Protein AF-K1R722-F1 (afdb_monomer_lite)

pLDDT: mean 78.35, std 17.64, range [38.34, 94.5]

Secondary structure (DSSP, 8-state):
-PPP---TT--EEEEEEEEETTTTEEEEEEEEEEEEEEEE----S-S-SPTT---EEEEEE--TTT--BTTTB---TT-EEEESSPPP--GGGTTT-STTTSTTEEE---

Organism: NCBI:txid408170

Sequence (110 aa):
MAAPLQYPLCCQTVTFYHADPAAHTITRTVVQGVHFDTRRRETAAGGSGPAGSAATAFLLVIPEKHAAFGRDYTLEPHDRVLAGTGPEVSYTQWLDFTPAKVPGLAAVQY

Foldseek 3Di:
DDDPPDPVQQAWKKWKWDADPVVQFIDIAIFGSKHKDWDFPPPDPDDPDDPDPRQTDMDIGDDVVGPDEPPRDHADFFMKMATHRDDGAGSVCSVVPDCVNDPRIHGDDD

Radius of gyration: 15.76 Å; chains: 1; bounding box: 50×23×39 Å

Structure (mmCIF, N/CA/C/O backbone):
data_AF-K1R722-F1
#
_entry.id   AF-K1R722-F1
#
loop_
_atom_site.group_PDB
_atom_site.id
_atom_site.type_symbol
_atom_site.label_atom_id
_atom_site.label_alt_id
_atom_site.label_comp_id
_atom_site.label_asym_id
_atom_site.label_entity_id
_atom_site.label_seq_id
_atom_site.pdbx_PDB_ins_code
_atom_site.Cartn_x
_atom_site.Cartn_y
_atom_site.Cartn_z
_atom_site.occupancy
_atom_site.B_iso_or_equiv
_atom_site.auth_seq_id
_atom_site.auth_comp_id
_atom_site.auth_asym_id
_atom_site.auth_atom_id
_atom_site.pdbx_PDB_model_num
ATOM 1 N N . MET A 1 1 ? -24.386 -1.123 24.852 1.00 38.34 1 MET A N 1
ATOM 2 C CA . MET A 1 1 ? -23.960 -0.663 23.514 1.00 38.34 1 MET A CA 1
ATOM 3 C C . MET A 1 1 ? -22.552 -0.114 23.659 1.00 38.34 1 MET A C 1
ATOM 5 O O . MET A 1 1 ? -22.384 0.865 24.373 1.00 38.34 1 MET A O 1
ATOM 9 N N . ALA A 1 2 ? -21.540 -0.796 23.119 1.00 44.47 2 ALA A N 1
ATOM 10 C CA . ALA A 1 2 ? -20.169 -0.290 23.147 1.00 44.47 2 ALA A CA 1
ATOM 11 C C . ALA A 1 2 ? -20.093 0.942 22.238 1.00 44.47 2 ALA A C 1
ATOM 13 O O . ALA A 1 2 ? -20.569 0.890 21.103 1.00 44.47 2 ALA A O 1
ATOM 14 N N . ALA A 1 3 ? -19.557 2.053 22.745 1.00 49.53 3 ALA A N 1
ATOM 15 C CA . ALA A 1 3 ? -19.277 3.212 21.909 1.00 49.53 3 ALA A CA 1
ATOM 16 C C . ALA A 1 3 ? -18.377 2.761 20.743 1.00 49.53 3 ALA A C 1
ATOM 18 O O . ALA A 1 3 ? -17.432 2.005 20.989 1.00 49.53 3 ALA A O 1
ATOM 19 N N . PRO A 1 4 ? -18.660 3.162 19.490 1.00 57.91 4 PRO A N 1
ATOM 20 C CA . PRO A 1 4 ? -17.787 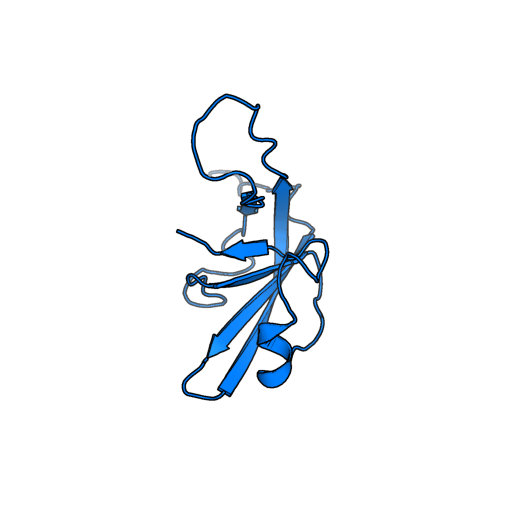2.815 18.380 1.00 57.91 4 PRO A CA 1
ATOM 21 C C . PRO A 1 4 ? -16.392 3.341 18.709 1.00 57.91 4 PRO A C 1
ATOM 23 O O . PRO A 1 4 ? -16.246 4.525 19.013 1.00 57.91 4 PRO A O 1
ATOM 26 N N . LEU A 1 5 ? -15.391 2.455 18.700 1.00 55.72 5 LEU A N 1
ATOM 27 C CA . LEU A 1 5 ? -13.997 2.815 18.939 1.00 55.72 5 LEU A CA 1
ATOM 28 C C . LEU A 1 5 ? -13.626 3.924 17.948 1.00 55.72 5 LEU A C 1
ATOM 30 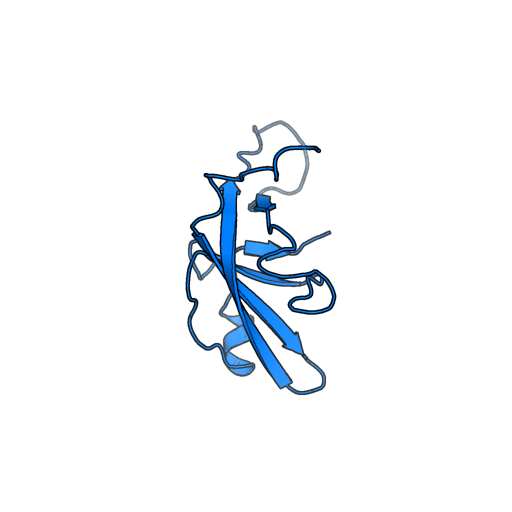O O . LEU A 1 5 ? -13.482 3.703 16.744 1.00 55.72 5 LEU A O 1
ATOM 34 N N . GLN A 1 6 ? -13.564 5.156 18.446 1.00 54.28 6 GLN A N 1
ATOM 35 C CA . GLN A 1 6 ? -13.067 6.279 17.679 1.00 54.28 6 GLN A CA 1
ATOM 36 C C . GLN A 1 6 ? -11.552 6.130 17.656 1.00 54.28 6 GLN A C 1
ATOM 38 O O . GLN A 1 6 ? -10.907 6.127 18.701 1.00 54.28 6 GLN A O 1
ATOM 43 N N . TYR A 1 7 ? -10.992 5.992 16.457 1.00 62.03 7 TYR A N 1
ATOM 44 C CA . TYR A 1 7 ? -9.558 6.084 16.220 1.00 62.03 7 TYR A CA 1
ATOM 45 C C . TYR A 1 7 ? -9.259 7.507 15.731 1.00 62.03 7 TYR A C 1
ATOM 47 O O . TYR A 1 7 ? -9.149 7.713 14.523 1.00 62.03 7 TYR A O 1
ATOM 55 N N . PRO A 1 8 ? -9.164 8.520 16.616 1.00 64.69 8 PRO A N 1
ATOM 56 C CA . PRO A 1 8 ? -8.940 9.911 16.205 1.00 64.69 8 PRO A CA 1
ATOM 57 C C . PRO A 1 8 ? -7.628 10.106 15.425 1.00 64.69 8 PRO A C 1
ATOM 59 O O . PRO A 1 8 ? -7.475 11.099 14.727 1.00 64.69 8 PRO A O 1
ATOM 62 N N . LEU A 1 9 ? -6.702 9.143 15.511 1.00 68.31 9 LEU A N 1
ATOM 63 C CA . LEU A 1 9 ? -5.430 9.124 14.783 1.00 68.31 9 LEU A CA 1
ATOM 64 C C . LEU A 1 9 ? -5.539 8.584 13.342 1.00 68.31 9 LEU A C 1
ATOM 66 O O . LEU A 1 9 ? -4.582 8.700 12.578 1.00 68.31 9 LEU A O 1
ATOM 70 N N . CYS A 1 10 ? -6.677 7.990 12.965 1.00 77.62 10 CYS A N 1
ATOM 71 C CA . CYS A 1 10 ? -6.931 7.420 11.640 1.00 77.62 10 CYS A CA 1
ATOM 72 C C . CYS A 1 10 ? -7.515 8.468 10.678 1.00 77.62 10 CYS A C 1
ATOM 74 O O . CYS A 1 10 ? -8.641 8.344 10.205 1.00 77.62 10 CYS A O 1
ATOM 76 N N . CYS A 1 11 ? -6.765 9.537 10.425 1.00 81.50 11 CYS A N 1
ATOM 77 C CA . CYS A 1 11 ? -7.137 10.617 9.503 1.00 81.50 11 CYS A CA 1
ATOM 78 C C . CYS A 1 11 ? -6.197 10.718 8.294 1.00 81.50 11 CYS A C 1
ATOM 80 O O . CYS A 1 11 ? -6.307 11.646 7.494 1.00 81.50 11 CYS A O 1
ATOM 82 N N . GLN A 1 12 ? -5.265 9.774 8.158 1.00 87.94 12 GLN A N 1
ATOM 83 C CA . GLN A 1 12 ? -4.291 9.760 7.079 1.00 87.94 12 GLN A CA 1
ATOM 84 C C . GLN A 1 12 ? -4.836 8.992 5.873 1.00 87.94 12 GLN A C 1
ATOM 86 O O . GLN A 1 12 ? -5.848 8.290 5.936 1.00 87.94 12 GLN A O 1
ATOM 91 N N . THR A 1 13 ? -4.147 9.154 4.751 1.00 91.06 13 THR A N 1
ATOM 92 C CA . THR A 1 13 ? -4.346 8.367 3.533 1.00 91.06 13 THR A CA 1
ATOM 93 C C . THR A 1 13 ? -3.099 7.524 3.324 1.00 91.06 13 THR A C 1
ATOM 95 O O . THR A 1 13 ? -2.003 7.989 3.631 1.00 91.06 13 THR A O 1
ATOM 98 N N . VAL A 1 14 ? -3.248 6.311 2.811 1.00 92.31 14 VAL A N 1
ATOM 99 C CA . VAL A 1 14 ? -2.129 5.452 2.424 1.00 92.31 14 VAL A CA 1
ATOM 100 C C . VAL A 1 14 ? -2.419 4.831 1.066 1.00 92.31 14 VAL A C 1
ATOM 102 O O . VAL A 1 14 ? -3.576 4.628 0.697 1.00 92.31 14 VAL A O 1
ATOM 105 N N . THR A 1 15 ? -1.366 4.534 0.318 1.00 94.50 15 THR A N 1
ATOM 106 C CA . THR A 1 15 ? -1.456 3.844 -0.964 1.00 94.50 15 THR A CA 1
ATOM 107 C C . THR A 1 15 ? -0.745 2.507 -0.879 1.00 94.50 15 THR A C 1
ATOM 109 O O . THR A 1 15 ? 0.433 2.450 -0.522 1.00 94.50 15 THR A O 1
ATOM 112 N N . PHE A 1 16 ? -1.465 1.451 -1.233 1.00 93.19 16 PHE A N 1
ATOM 113 C CA . PHE A 1 16 ? -0.950 0.106 -1.428 1.00 93.19 16 PHE A CA 1
ATOM 114 C C . PHE A 1 16 ? -0.614 -0.105 -2.893 1.00 93.19 16 PHE A C 1
ATOM 116 O O . PHE A 1 16 ? -1.380 0.280 -3.780 1.00 93.19 16 PHE A O 1
ATOM 123 N N . TYR A 1 17 ? 0.521 -0.741 -3.126 1.00 93.88 17 TYR A N 1
ATOM 124 C CA . TYR A 1 17 ? 0.945 -1.179 -4.436 1.00 93.88 17 TYR A CA 1
ATOM 125 C C . TYR A 1 17 ? 1.203 -2.669 -4.403 1.00 93.88 17 TYR A C 1
ATOM 127 O O . TYR A 1 17 ? 2.073 -3.126 -3.659 1.00 93.88 17 TYR A O 1
ATOM 135 N N . HIS A 1 18 ? 0.488 -3.377 -5.262 1.00 92.50 18 HIS A N 1
ATOM 136 C CA . HIS A 1 18 ? 0.665 -4.795 -5.490 1.00 92.50 18 HIS A CA 1
ATOM 137 C C . HIS A 1 18 ? 1.171 -5.011 -6.912 1.00 92.50 18 HIS A C 1
ATOM 139 O O . HIS A 1 18 ? 0.594 -4.482 -7.865 1.00 92.50 18 HIS A O 1
ATOM 145 N N . ALA A 1 19 ? 2.260 -5.757 -7.057 1.00 91.75 19 ALA A N 1
ATOM 146 C CA . ALA A 1 19 ? 2.801 -6.098 -8.362 1.00 91.75 19 ALA A CA 1
ATOM 147 C C . ALA A 1 19 ? 2.358 -7.496 -8.766 1.00 91.75 19 ALA A C 1
ATOM 149 O O . ALA A 1 19 ? 2.691 -8.458 -8.083 1.00 91.75 19 ALA A O 1
ATOM 150 N N . ASP A 1 20 ? 1.691 -7.594 -9.912 1.00 90.19 20 ASP A N 1
ATOM 151 C CA . ASP A 1 20 ? 1.383 -8.868 -10.546 1.00 90.19 20 ASP A CA 1
ATOM 152 C C . ASP A 1 20 ? 2.453 -9.166 -11.610 1.00 90.19 20 ASP A C 1
ATOM 154 O O . ASP A 1 20 ? 2.442 -8.559 -12.692 1.00 90.19 20 ASP A O 1
ATOM 158 N N . PRO A 1 21 ? 3.401 -10.078 -11.329 1.00 87.00 21 PRO A N 1
ATOM 159 C CA . PRO A 1 21 ? 4.432 -10.442 -12.283 1.00 87.00 21 PRO A CA 1
ATOM 160 C C . PRO A 1 21 ? 3.924 -11.308 -13.437 1.00 87.00 21 PRO A C 1
ATOM 162 O O . PRO A 1 21 ? 4.598 -11.370 -14.459 1.00 87.00 21 PRO A O 1
ATOM 165 N N . ALA A 1 22 ? 2.767 -11.964 -13.314 1.00 89.50 22 ALA A N 1
ATOM 166 C CA . ALA A 1 22 ? 2.186 -12.749 -14.400 1.00 89.50 22 ALA A CA 1
ATOM 167 C C . ALA A 1 22 ? 1.467 -11.846 -15.412 1.00 89.50 22 ALA A C 1
ATOM 169 O O . ALA A 1 22 ? 1.597 -12.046 -16.620 1.00 89.50 22 ALA A O 1
ATOM 170 N N . ALA A 1 23 ? 0.747 -10.832 -14.928 1.00 90.50 23 ALA A N 1
ATOM 171 C CA . ALA A 1 23 ? 0.067 -9.853 -15.776 1.00 90.50 23 ALA A CA 1
ATOM 172 C C . ALA A 1 23 ? 0.957 -8.666 -16.190 1.00 90.50 23 ALA A C 1
ATOM 174 O O . ALA A 1 23 ? 0.573 -7.895 -17.069 1.00 90.50 23 ALA A O 1
ATOM 175 N N . HIS A 1 24 ? 2.140 -8.510 -15.583 1.00 90.88 24 HIS A N 1
ATOM 176 C CA . HIS A 1 24 ? 3.008 -7.335 -15.733 1.00 90.88 24 HIS A CA 1
ATOM 177 C C . HIS A 1 24 ? 2.282 -6.016 -15.422 1.00 90.88 24 HIS A C 1
ATOM 179 O O . HIS A 1 24 ? 2.448 -5.008 -16.116 1.00 90.88 24 HIS A O 1
ATOM 185 N N . THR A 1 25 ? 1.474 -6.010 -14.362 1.00 91.50 25 THR A N 1
ATOM 186 C CA . THR A 1 25 ? 0.683 -4.845 -13.943 1.00 91.50 25 THR A CA 1
ATOM 187 C C . THR A 1 25 ? 0.921 -4.505 -12.483 1.00 91.50 25 THR A C 1
ATOM 189 O O . THR A 1 25 ? 1.240 -5.375 -11.677 1.00 91.50 25 THR A O 1
ATOM 192 N N . ILE A 1 26 ? 0.740 -3.232 -12.133 1.00 93.19 26 ILE A N 1
ATOM 193 C CA . ILE A 1 26 ? 0.744 -2.775 -10.742 1.00 93.19 26 ILE A CA 1
ATOM 194 C C . ILE A 1 26 ? -0.673 -2.351 -10.376 1.00 93.19 26 ILE A C 1
ATOM 196 O O . ILE A 1 26 ? -1.235 -1.449 -10.998 1.00 93.19 26 ILE A O 1
ATOM 200 N N . THR A 1 27 ? -1.231 -2.975 -9.348 1.00 92.88 27 THR A N 1
ATOM 201 C CA . THR A 1 27 ? -2.494 -2.553 -8.747 1.00 92.88 27 THR A CA 1
ATOM 202 C C . THR A 1 27 ? -2.199 -1.507 -7.687 1.00 92.88 27 THR A C 1
ATOM 204 O O . THR A 1 27 ? -1.413 -1.743 -6.770 1.00 92.88 27 THR A O 1
ATOM 207 N N . ARG A 1 28 ? -2.822 -0.335 -7.822 1.00 93.56 28 ARG A N 1
ATOM 208 C CA . ARG A 1 28 ? -2.683 0.790 -6.896 1.00 93.56 28 ARG A CA 1
ATOM 209 C C . ARG A 1 28 ? -3.998 1.013 -6.160 1.00 93.56 28 ARG A C 1
ATOM 211 O O . ARG A 1 28 ? -4.981 1.421 -6.776 1.00 93.56 28 ARG A O 1
ATOM 218 N N . THR A 1 29 ? -3.980 0.852 -4.844 1.00 93.56 29 THR A N 1
ATOM 219 C CA . THR A 1 29 ? -5.163 1.010 -3.991 1.00 93.56 29 THR A CA 1
ATOM 220 C C . THR A 1 29 ? -4.935 2.123 -2.982 1.00 93.56 29 THR A C 1
ATOM 222 O O . THR A 1 29 ? -4.029 2.042 -2.159 1.00 93.56 29 THR A O 1
ATOM 225 N N . VAL A 1 30 ? -5.757 3.171 -3.031 1.00 93.06 30 VAL A N 1
ATOM 226 C CA . VAL A 1 30 ? -5.678 4.302 -2.096 1.00 93.06 30 VAL A CA 1
ATOM 227 C C . VAL A 1 30 ? -6.747 4.136 -1.028 1.00 93.06 30 VAL A C 1
ATOM 229 O O . VAL A 1 30 ? -7.931 4.070 -1.348 1.00 93.06 30 VAL A O 1
ATOM 232 N N . VAL A 1 31 ? -6.335 4.112 0.236 1.00 91.88 31 VAL A N 1
ATOM 233 C CA . VAL A 1 31 ? -7.235 3.967 1.381 1.00 91.88 31 VAL A CA 1
ATOM 234 C C . VAL A 1 31 ? -7.115 5.185 2.286 1.00 91.88 31 VAL A C 1
ATOM 236 O O . VAL A 1 31 ? -6.021 5.609 2.658 1.00 91.88 31 VAL A O 1
ATOM 239 N N . GLN A 1 32 ? -8.262 5.759 2.635 1.00 90.81 32 GLN A N 1
ATOM 240 C CA . GLN A 1 32 ? -8.380 6.926 3.505 1.00 90.81 32 GLN A CA 1
ATOM 241 C C . GLN A 1 32 ? -8.871 6.522 4.893 1.00 90.81 32 GLN A C 1
ATOM 243 O O . GLN A 1 32 ? -9.505 5.483 5.059 1.00 90.81 32 GLN A O 1
ATOM 248 N N . GLY A 1 33 ? -8.622 7.370 5.889 1.00 89.31 33 GLY A N 1
ATOM 249 C CA . GLY A 1 33 ? -9.061 7.109 7.258 1.00 89.31 33 GLY A CA 1
ATOM 250 C C . GLY A 1 33 ? -8.217 6.034 7.937 1.00 89.31 33 GLY A C 1
ATOM 251 O O . GLY A 1 33 ? -8.744 5.206 8.675 1.00 89.31 33 GLY A O 1
ATOM 252 N N . VAL A 1 34 ? -6.914 6.026 7.653 1.00 89.19 34 VAL A N 1
ATOM 253 C CA . VAL A 1 34 ? -5.945 5.073 8.207 1.00 89.19 34 VAL A CA 1
ATOM 254 C C . VAL A 1 34 ? -4.947 5.785 9.106 1.00 89.19 34 VAL A C 1
ATOM 256 O O . VAL A 1 34 ? -4.844 7.014 9.093 1.00 89.19 34 VAL A O 1
ATOM 259 N N . HIS A 1 35 ? -4.207 5.017 9.894 1.00 87.56 35 HIS A N 1
ATOM 260 C CA . HIS A 1 35 ? -3.030 5.492 10.607 1.00 87.56 35 HIS A CA 1
ATOM 261 C C . HIS A 1 35 ? -1.814 4.702 10.137 1.00 87.56 35 HIS A C 1
ATOM 263 O O . HIS A 1 35 ? -1.804 3.475 10.226 1.00 87.56 35 HIS A O 1
ATOM 269 N N . PHE A 1 36 ? -0.808 5.404 9.632 1.00 87.00 36 PHE A N 1
ATOM 270 C CA . PHE A 1 36 ? 0.427 4.838 9.119 1.00 87.00 36 PHE A CA 1
ATOM 271 C C . PHE A 1 36 ? 1.617 5.537 9.784 1.00 87.00 36 PHE A C 1
ATOM 273 O O . PHE A 1 36 ? 1.846 6.730 9.585 1.00 87.00 36 PHE A O 1
ATOM 280 N N . ASP A 1 37 ? 2.365 4.788 10.589 1.00 83.50 37 ASP A N 1
ATOM 281 C CA . ASP A 1 37 ? 3.578 5.255 11.263 1.00 83.50 37 ASP A CA 1
ATOM 282 C C . ASP A 1 37 ? 4.760 4.418 10.783 1.00 83.50 37 ASP A C 1
ATOM 284 O O . ASP A 1 37 ? 4.789 3.203 10.974 1.00 83.50 37 ASP A O 1
ATOM 288 N N . THR A 1 38 ? 5.749 5.050 10.158 1.00 75.12 38 THR A N 1
ATOM 289 C CA . THR A 1 38 ? 7.003 4.387 9.788 1.00 75.12 38 THR A CA 1
ATOM 290 C C . THR A 1 38 ? 8.050 4.715 10.837 1.00 75.12 38 THR A C 1
ATOM 292 O O . THR A 1 38 ? 8.485 5.864 10.937 1.00 75.12 38 THR A O 1
ATOM 295 N N . ARG A 1 39 ? 8.513 3.715 11.589 1.00 68.31 39 A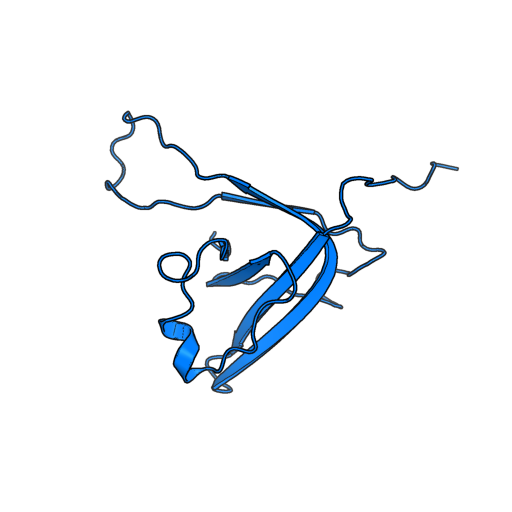RG A N 1
ATOM 296 C CA . ARG A 1 39 ? 9.657 3.882 12.486 1.00 68.31 39 ARG A CA 1
ATOM 297 C C . ARG A 1 39 ? 10.885 3.233 11.889 1.00 68.31 39 ARG A C 1
ATOM 299 O O . ARG A 1 39 ? 10.933 2.033 11.619 1.00 68.31 39 ARG A O 1
ATOM 306 N N . ARG A 1 40 ? 11.941 4.028 11.756 1.00 58.25 40 ARG A N 1
ATOM 307 C CA . ARG A 1 40 ? 13.268 3.481 11.503 1.00 58.25 40 ARG A CA 1
ATOM 308 C C . ARG A 1 40 ? 13.666 2.666 12.731 1.00 58.25 40 ARG A C 1
ATOM 310 O O . ARG A 1 40 ? 13.787 3.218 13.822 1.00 58.25 40 ARG A O 1
ATOM 317 N N . ARG A 1 41 ? 13.850 1.354 12.571 1.00 52.28 41 ARG A N 1
ATOM 318 C CA . ARG A 1 41 ? 14.459 0.542 13.623 1.00 52.28 41 ARG A CA 1
ATOM 319 C C . ARG A 1 41 ? 15.928 0.944 13.699 1.00 52.28 41 ARG A C 1
ATOM 321 O O . ARG A 1 41 ? 16.718 0.586 12.831 1.00 52.28 41 ARG A O 1
ATOM 328 N N . GLU A 1 42 ? 16.291 1.719 14.711 1.00 44.47 42 GLU A N 1
ATOM 329 C CA . GLU A 1 42 ? 17.690 1.859 15.096 1.00 44.47 42 GLU A CA 1
ATOM 330 C C . GLU A 1 42 ? 18.077 0.567 15.811 1.00 44.47 42 GLU A C 1
ATOM 332 O O . GLU A 1 42 ? 17.751 0.345 16.977 1.00 44.47 42 GLU A O 1
ATOM 337 N N . THR A 1 43 ? 18.696 -0.361 15.086 1.00 41.66 43 THR A N 1
ATOM 338 C CA . THR A 1 43 ? 19.308 -1.523 15.722 1.00 41.66 43 THR A CA 1
ATOM 339 C C . THR A 1 43 ? 20.483 -0.999 16.542 1.00 41.66 43 THR A C 1
ATOM 341 O O . THR A 1 43 ? 21.481 -0.561 15.971 1.00 41.66 43 THR A O 1
ATOM 344 N N . ALA A 1 44 ? 20.369 -1.005 17.874 1.00 40.59 44 ALA A N 1
ATOM 345 C CA . ALA A 1 44 ? 21.519 -0.768 18.737 1.00 40.59 44 ALA A CA 1
ATOM 346 C C . ALA A 1 44 ? 22.624 -1.755 18.330 1.00 40.59 44 ALA A C 1
ATOM 348 O O . ALA A 1 44 ? 22.372 -2.956 18.191 1.00 40.59 44 ALA A O 1
ATOM 349 N N . ALA A 1 45 ? 23.823 -1.234 18.067 1.00 42.28 45 ALA A N 1
ATOM 350 C CA . ALA A 1 45 ? 24.979 -2.015 17.653 1.00 42.28 45 ALA A CA 1
ATOM 351 C C . ALA A 1 45 ? 25.332 -3.038 18.749 1.00 42.28 45 ALA A C 1
ATOM 353 O O . ALA A 1 45 ? 26.006 -2.713 19.719 1.00 42.28 45 ALA A O 1
ATOM 354 N N . GLY A 1 46 ? 24.817 -4.261 18.629 1.00 41.91 46 GLY A N 1
ATOM 355 C CA . GLY A 1 46 ? 25.029 -5.305 19.636 1.00 41.91 46 GLY A CA 1
ATOM 356 C C . GLY A 1 46 ? 24.550 -6.707 19.256 1.00 41.91 46 GLY A C 1
ATOM 357 O O . GLY A 1 46 ? 24.700 -7.625 20.053 1.00 41.91 46 GLY A O 1
ATOM 358 N N . GLY A 1 47 ? 23.994 -6.905 18.058 1.00 39.69 47 GLY A N 1
ATOM 359 C CA . GLY A 1 47 ? 23.622 -8.225 17.548 1.00 39.69 47 GLY A CA 1
ATOM 360 C C . GLY A 1 47 ? 24.366 -8.519 16.253 1.00 39.69 47 GLY A C 1
ATOM 361 O O . GLY A 1 47 ? 24.280 -7.738 15.310 1.00 39.69 47 GLY A O 1
ATOM 362 N N . SER A 1 48 ? 25.082 -9.641 16.204 1.00 44.28 48 SER A N 1
ATOM 363 C CA . SER A 1 48 ? 25.853 -10.147 15.060 1.00 44.28 48 SER A CA 1
ATOM 364 C C . SER A 1 48 ? 24.966 -10.670 13.915 1.00 44.28 48 SER A C 1
ATOM 366 O O . SER A 1 48 ? 25.127 -11.800 13.458 1.00 44.28 48 SER A O 1
ATOM 368 N N . GLY A 1 49 ? 23.994 -9.869 13.478 1.00 44.59 49 GLY A N 1
ATOM 369 C CA . GLY A 1 49 ? 23.325 -10.025 12.186 1.00 44.59 49 GLY A CA 1
ATOM 370 C C . GLY A 1 49 ? 24.048 -9.200 11.114 1.00 44.59 49 GLY A C 1
ATOM 371 O O . GLY A 1 49 ? 24.778 -8.269 11.467 1.00 44.59 49 GLY A O 1
ATOM 372 N N . PRO A 1 50 ? 23.888 -9.514 9.816 1.00 38.75 50 PRO A N 1
ATOM 373 C CA . PRO A 1 50 ? 24.593 -8.810 8.752 1.00 38.75 50 PRO A CA 1
ATOM 374 C C . PRO A 1 50 ? 24.311 -7.307 8.834 1.00 38.75 50 PRO A C 1
ATOM 376 O O . PRO A 1 50 ? 23.162 -6.860 8.864 1.00 38.75 50 PRO A O 1
ATOM 379 N N . ALA A 1 51 ? 25.393 -6.534 8.909 1.00 39.22 51 ALA A N 1
ATOM 380 C CA . ALA A 1 51 ? 25.357 -5.086 8.926 1.00 39.22 51 ALA A CA 1
ATOM 381 C C . ALA A 1 51 ? 24.618 -4.573 7.679 1.00 39.22 51 ALA A C 1
ATOM 383 O O . ALA A 1 51 ? 25.032 -4.849 6.556 1.00 39.22 51 ALA A O 1
ATOM 384 N N . GLY A 1 52 ? 23.540 -3.810 7.877 1.00 38.66 52 GLY A N 1
ATOM 385 C CA . GLY A 1 52 ? 22.995 -2.948 6.824 1.00 38.66 52 GLY A CA 1
ATOM 386 C C . GLY A 1 52 ? 21.594 -3.247 6.295 1.00 38.66 52 GLY A C 1
ATOM 387 O O . GLY A 1 52 ? 21.186 -2.565 5.360 1.00 38.66 52 GLY A O 1
ATOM 388 N N . SER A 1 53 ? 20.809 -4.162 6.873 1.00 43.34 53 SER A N 1
ATOM 389 C CA . SER A 1 53 ? 19.375 -4.189 6.547 1.00 43.34 53 SER A CA 1
ATOM 390 C C . SER A 1 53 ? 18.638 -3.168 7.415 1.00 43.34 53 SER A C 1
ATOM 392 O O . SER A 1 53 ? 18.220 -3.460 8.535 1.00 43.34 53 SER A O 1
ATOM 394 N N . ALA A 1 54 ? 18.531 -1.929 6.929 1.00 47.31 54 ALA A N 1
ATOM 395 C CA . ALA A 1 54 ? 17.618 -0.937 7.487 1.00 47.31 54 ALA A CA 1
ATOM 396 C C . ALA A 1 54 ? 16.178 -1.389 7.195 1.00 47.31 54 ALA A C 1
ATOM 398 O O . ALA A 1 54 ? 15.522 -0.887 6.287 1.00 47.31 54 ALA A O 1
ATOM 399 N N . ALA A 1 55 ? 15.706 -2.392 7.932 1.00 54.53 55 ALA A N 1
ATOM 400 C CA . ALA A 1 55 ? 14.319 -2.810 7.887 1.00 54.53 55 ALA A CA 1
ATOM 401 C C . ALA A 1 55 ? 13.483 -1.692 8.524 1.00 54.53 55 ALA A C 1
ATOM 403 O O . ALA A 1 55 ? 13.446 -1.536 9.748 1.00 54.53 55 ALA A O 1
ATOM 404 N N . THR A 1 56 ? 12.871 -0.859 7.684 1.00 60.41 56 THR A N 1
ATOM 405 C CA . THR A 1 56 ? 11.869 0.115 8.116 1.00 60.41 56 THR A CA 1
ATOM 406 C C . THR A 1 56 ? 10.671 -0.665 8.637 1.00 60.41 56 THR A C 1
ATOM 408 O O . THR A 1 56 ? 9.937 -1.271 7.859 1.00 60.41 56 THR A O 1
ATOM 411 N N . ALA A 1 57 ? 10.493 -0.673 9.956 1.00 72.25 57 ALA A N 1
ATOM 412 C CA . ALA A 1 57 ? 9.283 -1.192 10.566 1.00 72.25 57 ALA A CA 1
ATOM 413 C C . ALA A 1 57 ? 8.180 -0.141 10.408 1.00 72.25 57 ALA A C 1
ATOM 415 O O . ALA A 1 57 ? 8.427 1.061 10.529 1.00 72.25 57 ALA A O 1
ATOM 416 N N . PHE A 1 58 ? 6.956 -0.576 10.146 1.00 81.56 58 PHE A N 1
ATOM 417 C CA . PHE A 1 58 ? 5.815 0.325 10.094 1.00 81.56 58 PHE A CA 1
ATOM 418 C C . PHE A 1 58 ? 4.636 -0.269 10.855 1.00 81.56 58 PHE A C 1
ATOM 420 O O . PHE A 1 58 ? 4.478 -1.486 10.935 1.00 81.56 58 PHE A O 1
ATOM 427 N N . LEU A 1 59 ? 3.824 0.610 11.429 1.00 85.88 59 LEU A N 1
ATOM 428 C CA . LEU A 1 59 ? 2.533 0.290 12.008 1.00 85.88 59 LEU A CA 1
ATOM 429 C C . LEU A 1 59 ? 1.457 0.841 11.079 1.00 85.88 59 LEU A C 1
ATOM 431 O O . LEU A 1 59 ? 1.452 2.028 10.758 1.00 85.88 59 LEU A O 1
ATOM 435 N N . LEU A 1 60 ? 0.539 -0.028 10.671 1.00 87.25 60 LEU A N 1
ATOM 436 C CA . LEU A 1 60 ? -0.603 0.324 9.844 1.00 87.25 60 LEU A CA 1
ATOM 437 C C . LEU A 1 60 ? -1.881 -0.101 10.561 1.00 87.25 60 LEU A C 1
ATOM 439 O O . LEU A 1 60 ? -2.068 -1.276 10.866 1.00 87.25 60 LEU A O 1
ATOM 443 N N . VAL A 1 61 ? -2.758 0.863 10.822 1.00 87.75 61 VAL A N 1
ATOM 444 C CA . VAL A 1 61 ? -4.078 0.635 11.411 1.00 87.75 61 VAL A CA 1
ATOM 445 C C . VAL A 1 61 ? -5.129 1.103 10.418 1.00 87.75 61 VAL A C 1
ATOM 447 O O . VAL A 1 61 ? -5.163 2.276 10.042 1.00 87.75 61 VAL A O 1
ATOM 450 N N . ILE A 1 62 ? -5.992 0.177 10.007 1.00 88.56 62 ILE A N 1
ATOM 451 C CA . ILE A 1 62 ? -7.095 0.429 9.081 1.00 88.56 62 ILE A CA 1
ATOM 452 C C . ILE A 1 62 ? -8.385 0.012 9.777 1.00 88.56 62 ILE A C 1
ATOM 454 O O . ILE A 1 62 ? -8.591 -1.175 10.027 1.00 88.56 62 ILE A O 1
ATOM 458 N N . PRO A 1 63 ? -9.255 0.965 10.137 1.00 85.56 63 PRO A N 1
ATOM 459 C CA . PRO A 1 63 ? -10.577 0.633 10.641 1.00 85.56 63 PRO A CA 1
ATOM 460 C C . PRO A 1 63 ? -11.417 -0.022 9.535 1.00 85.56 63 PRO A C 1
ATOM 462 O O . PRO A 1 63 ? -11.558 0.553 8.457 1.00 85.56 63 PRO A O 1
ATOM 465 N N . GLU A 1 64 ? -12.057 -1.161 9.820 1.00 84.44 64 GLU A N 1
ATOM 466 C CA . GLU A 1 64 ? -12.857 -1.917 8.831 1.00 84.44 64 GLU A CA 1
ATOM 467 C C . GLU A 1 64 ? -13.966 -1.093 8.164 1.00 84.44 64 GLU A C 1
ATOM 469 O O . GLU A 1 64 ? -14.327 -1.334 7.017 1.00 84.44 64 GLU A O 1
ATOM 474 N N . LYS A 1 65 ? -14.492 -0.075 8.857 1.00 84.06 65 LYS A N 1
ATOM 475 C CA . LYS A 1 65 ? -15.489 0.853 8.299 1.00 84.06 65 LYS A CA 1
ATOM 476 C C . LYS A 1 65 ? -14.978 1.653 7.089 1.00 84.06 65 LYS A C 1
ATOM 478 O O . LYS A 1 65 ? -15.791 2.236 6.380 1.00 84.06 65 LYS A O 1
ATOM 483 N N . HIS A 1 66 ? -13.657 1.763 6.926 1.00 83.44 66 HIS A N 1
ATOM 484 C CA . HIS A 1 66 ? -13.008 2.503 5.845 1.00 83.44 66 HIS A CA 1
ATOM 485 C C . HIS A 1 66 ? -12.503 1.578 4.740 1.00 83.44 66 HIS A C 1
ATOM 487 O O . HIS A 1 66 ? -12.659 1.912 3.570 1.00 83.44 66 HIS A O 1
ATOM 493 N N . ALA A 1 67 ? -11.918 0.439 5.108 1.00 86.38 67 ALA A N 1
ATOM 494 C CA . AL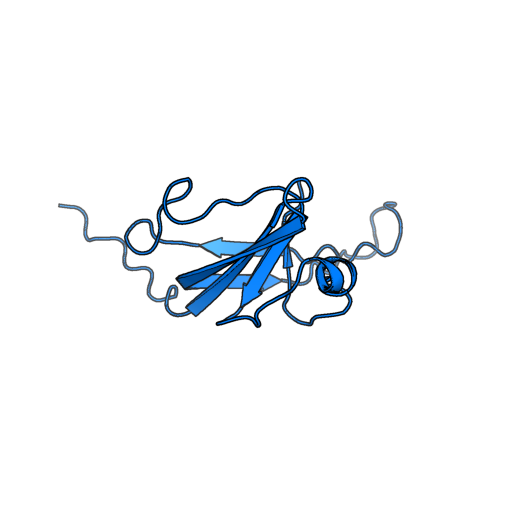A A 1 67 ? -11.546 -0.611 4.173 1.00 86.38 67 ALA A CA 1
ATOM 495 C C . ALA A 1 67 ? -11.410 -1.947 4.909 1.00 86.38 67 ALA A C 1
ATOM 497 O O . ALA A 1 67 ? -10.830 -2.011 5.995 1.00 86.38 67 ALA A O 1
ATOM 498 N N . ALA A 1 68 ? -11.924 -3.011 4.301 1.00 86.88 68 ALA A N 1
ATOM 499 C CA . ALA A 1 68 ? -11.864 -4.366 4.821 1.00 86.88 68 ALA A CA 1
ATOM 500 C C . ALA A 1 68 ? -10.776 -5.184 4.109 1.00 86.88 68 ALA A C 1
ATOM 502 O O . ALA A 1 68 ? -10.718 -5.248 2.875 1.00 86.88 68 ALA A O 1
ATOM 503 N N . PHE A 1 69 ? -9.930 -5.846 4.901 1.00 85.50 69 PHE A N 1
ATOM 504 C CA . PHE A 1 69 ? -8.905 -6.756 4.395 1.00 85.50 69 PHE A CA 1
ATOM 505 C C . PHE A 1 69 ? -9.536 -7.909 3.599 1.00 85.50 69 PHE A C 1
ATOM 507 O O . PHE A 1 69 ? -10.530 -8.495 4.024 1.00 85.50 69 PHE A O 1
ATOM 514 N N . GLY A 1 70 ? -8.969 -8.227 2.434 1.00 84.12 70 GLY A N 1
ATOM 515 C CA . GLY A 1 70 ? -9.467 -9.263 1.522 1.00 84.12 70 GLY A CA 1
ATOM 516 C C . GLY A 1 70 ? -10.664 -8.842 0.662 1.00 84.12 70 GLY A C 1
ATOM 517 O O . GLY A 1 70 ? -11.067 -9.598 -0.219 1.00 84.12 70 GLY A O 1
ATOM 518 N N . ARG A 1 71 ? -11.222 -7.644 0.882 1.00 85.75 71 ARG A N 1
ATOM 519 C CA . ARG A 1 71 ? -12.289 -7.070 0.050 1.00 85.75 71 ARG A CA 1
ATOM 520 C C . ARG A 1 71 ? -11.828 -5.811 -0.672 1.00 85.75 71 ARG A C 1
ATOM 522 O O . ARG A 1 71 ? -11.915 -5.751 -1.892 1.00 85.75 71 ARG A O 1
ATOM 529 N N . ASP A 1 72 ? -11.363 -4.824 0.087 1.00 86.81 72 ASP A N 1
ATOM 530 C CA . ASP A 1 72 ? -10.989 -3.505 -0.434 1.00 86.81 72 ASP A CA 1
ATOM 531 C C . ASP A 1 72 ? -9.475 -3.389 -0.649 1.00 86.81 72 ASP A C 1
ATOM 533 O O . ASP A 1 72 ? -9.020 -2.637 -1.508 1.00 86.81 72 ASP A O 1
ATOM 537 N N . TYR A 1 73 ? -8.685 -4.144 0.118 1.00 86.75 73 TYR A N 1
ATOM 538 C CA . TYR A 1 73 ? -7.236 -4.231 -0.039 1.00 86.75 73 TYR A CA 1
ATOM 539 C C . TYR A 1 73 ? -6.712 -5.606 0.383 1.00 86.75 73 TYR A C 1
ATOM 541 O O . TYR A 1 73 ? -7.302 -6.294 1.221 1.00 86.75 73 TYR A O 1
ATOM 549 N N . THR A 1 74 ? -5.564 -5.975 -0.171 1.00 87.88 74 THR A N 1
ATOM 550 C CA . THR A 1 74 ? -4.743 -7.112 0.251 1.00 87.88 74 THR A CA 1
ATOM 551 C C . THR A 1 74 ? -3.357 -6.601 0.630 1.00 87.88 74 THR A C 1
ATOM 553 O O . THR A 1 74 ? -2.981 -5.481 0.281 1.00 87.88 74 THR A O 1
ATOM 556 N N . LEU A 1 75 ? -2.632 -7.392 1.417 1.00 86.62 75 LEU A N 1
ATOM 557 C CA . LEU A 1 75 ? -1.236 -7.138 1.751 1.00 86.62 75 LEU A CA 1
ATOM 558 C C . LEU A 1 75 ? -0.492 -8.457 1.654 1.00 86.62 75 LEU A C 1
ATOM 560 O O . LEU A 1 75 ? -0.660 -9.339 2.498 1.00 86.62 75 LEU A O 1
ATOM 564 N N . GLU A 1 76 ? 0.311 -8.572 0.615 1.00 88.81 76 GLU A N 1
ATOM 565 C CA . GLU A 1 76 ? 1.181 -9.704 0.360 1.00 88.81 76 GLU A CA 1
ATOM 566 C C . GLU A 1 76 ? 2.645 -9.299 0.569 1.00 88.81 76 GLU A C 1
ATOM 568 O O . GLU A 1 76 ? 2.995 -8.114 0.528 1.00 88.81 76 GLU A O 1
ATOM 573 N N . PRO A 1 77 ? 3.541 -10.262 0.830 1.00 86.75 77 PRO A N 1
ATOM 574 C CA . PRO A 1 77 ? 4.967 -9.982 0.846 1.00 86.75 77 PRO A CA 1
ATOM 575 C C . PRO A 1 77 ? 5.392 -9.291 -0.449 1.00 86.75 77 PRO A C 1
ATOM 577 O O . PRO A 1 77 ? 4.939 -9.653 -1.530 1.00 86.75 77 PRO A O 1
ATOM 580 N N . HIS A 1 78 ? 6.310 -8.334 -0.331 1.00 87.06 78 HIS A N 1
ATOM 581 C CA . HIS A 1 78 ? 6.793 -7.475 -1.417 1.00 87.06 78 HIS A CA 1
ATOM 582 C C . HIS A 1 78 ? 5.842 -6.366 -1.872 1.00 87.06 78 HIS A C 1
ATOM 584 O O . HIS A 1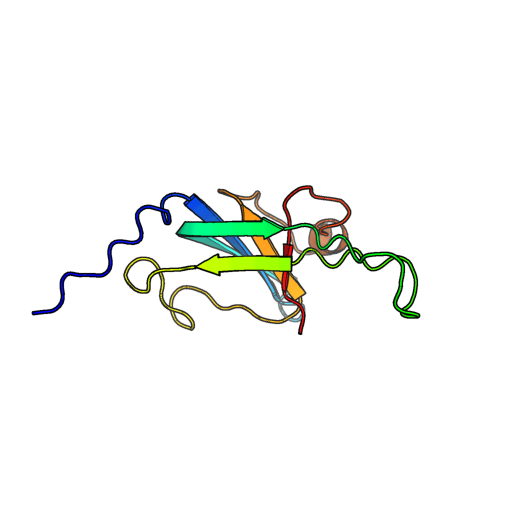 78 ? 6.297 -5.486 -2.615 1.00 87.06 78 HIS A O 1
ATOM 590 N N . ASP A 1 79 ? 4.602 -6.325 -1.380 1.00 91.44 79 ASP A N 1
ATOM 591 C CA . ASP A 1 79 ? 3.745 -5.160 -1.567 1.00 91.44 79 ASP A CA 1
ATOM 592 C C . ASP A 1 79 ? 4.392 -3.924 -0.958 1.00 91.44 79 ASP A C 1
ATOM 594 O O . ASP A 1 79 ? 5.187 -3.984 -0.009 1.00 91.44 79 ASP A O 1
ATOM 598 N N . ARG A 1 80 ? 4.054 -2.768 -1.520 1.00 91.38 80 ARG A N 1
ATOM 599 C CA . ARG A 1 80 ? 4.626 -1.497 -1.087 1.00 91.38 80 ARG A CA 1
ATOM 600 C C . ARG A 1 80 ? 3.552 -0.573 -0.572 1.00 91.38 80 ARG A C 1
ATOM 602 O O . ARG A 1 80 ? 2.463 -0.491 -1.128 1.00 91.38 80 ARG A O 1
ATOM 609 N N . VAL A 1 81 ? 3.886 0.131 0.497 1.00 91.44 81 VAL A N 1
ATOM 610 C CA . VAL A 1 81 ? 2.963 0.977 1.242 1.00 91.44 81 VAL A CA 1
ATOM 611 C C . VAL A 1 81 ? 3.563 2.370 1.325 1.00 91.44 81 VAL A C 1
ATOM 613 O O . VAL A 1 81 ? 4.672 2.537 1.831 1.00 91.44 81 VAL A O 1
ATOM 616 N N . LEU A 1 82 ? 2.849 3.367 0.811 1.00 91.31 82 LEU A N 1
ATOM 617 C CA . LEU A 1 82 ? 3.288 4.760 0.815 1.00 91.31 82 LEU A CA 1
ATOM 618 C C . LEU A 1 82 ? 2.279 5.640 1.544 1.00 91.31 82 LEU A C 1
ATOM 620 O O . LEU A 1 82 ? 1.080 5.564 1.279 1.00 91.31 82 LEU A O 1
ATOM 624 N N . ALA A 1 83 ? 2.772 6.518 2.414 1.00 90.19 83 ALA A N 1
ATOM 625 C CA . ALA A 1 83 ? 1.949 7.547 3.035 1.00 90.19 83 ALA A CA 1
ATOM 626 C C . ALA A 1 83 ? 1.380 8.515 1.980 1.00 90.19 83 ALA A C 1
ATOM 628 O O . ALA A 1 83 ? 2.097 9.014 1.114 1.00 90.19 83 ALA A O 1
ATOM 629 N N . GLY A 1 84 ? 0.093 8.827 2.093 1.00 90.06 84 GLY A N 1
ATOM 630 C CA . GLY A 1 84 ? -0.631 9.719 1.196 1.00 90.06 84 GLY A CA 1
ATOM 631 C C . GLY A 1 84 ? -1.144 9.043 -0.075 1.00 90.06 84 GLY A C 1
ATOM 632 O O . GLY A 1 84 ? -1.229 7.818 -0.180 1.00 90.06 84 GLY A O 1
ATOM 633 N N . THR A 1 85 ? -1.514 9.881 -1.041 1.00 92.62 85 THR A N 1
ATOM 634 C CA . THR A 1 85 ? -1.920 9.474 -2.389 1.00 92.62 85 THR A CA 1
ATOM 635 C C . THR A 1 85 ? -0.667 9.333 -3.243 1.00 92.62 85 THR A C 1
ATOM 637 O O . THR A 1 85 ? -0.157 10.314 -3.779 1.00 92.62 85 THR A O 1
ATOM 640 N N . GLY A 1 86 ? -0.139 8.119 -3.339 1.00 89.00 86 GLY A N 1
ATOM 641 C CA . GLY A 1 86 ? 1.098 7.856 -4.058 1.00 89.00 86 GLY A CA 1
ATOM 642 C C . GLY A 1 86 ? 0.943 7.955 -5.582 1.00 89.00 86 GLY A C 1
ATOM 643 O O . GLY A 1 86 ? -0.185 7.900 -6.082 1.00 89.00 86 GLY A O 1
ATOM 644 N N . PRO A 1 87 ? 2.047 8.083 -6.341 1.00 92.44 87 PRO A N 1
ATOM 645 C CA . PRO A 1 87 ? 2.011 8.173 -7.802 1.00 92.44 87 PRO A CA 1
ATOM 646 C C . PRO A 1 87 ? 1.487 6.886 -8.449 1.00 92.44 87 PRO A C 1
ATOM 648 O O . PRO A 1 87 ? 1.503 5.819 -7.835 1.00 92.44 87 PRO A O 1
ATOM 651 N N . GLU A 1 88 ? 1.042 6.961 -9.699 1.00 91.62 88 GLU A N 1
ATOM 652 C CA . GLU A 1 88 ? 0.874 5.758 -10.516 1.00 91.62 88 GLU A CA 1
ATOM 653 C C . GLU A 1 88 ? 2.253 5.203 -10.881 1.00 91.62 88 GLU A C 1
ATOM 655 O O . GLU A 1 88 ? 3.152 5.950 -11.267 1.00 91.62 88 GLU A O 1
ATOM 660 N N . VAL A 1 89 ? 2.432 3.893 -10.711 1.00 91.69 89 VAL A N 1
ATOM 661 C CA . VAL A 1 89 ? 3.706 3.206 -10.941 1.00 91.69 89 VAL A CA 1
ATOM 662 C C . VAL A 1 89 ? 3.471 2.147 -12.002 1.00 91.69 89 VAL A C 1
ATOM 664 O O . VAL A 1 89 ? 2.607 1.291 -11.844 1.00 91.69 89 VAL A O 1
ATOM 667 N N . SER A 1 90 ? 4.237 2.202 -13.087 1.00 91.69 90 SER A N 1
ATOM 668 C CA . SER A 1 90 ? 4.205 1.159 -14.117 1.00 91.69 90 SER A CA 1
ATOM 669 C C . SER A 1 90 ? 5.027 -0.057 -13.689 1.00 91.69 90 SER A C 1
ATOM 671 O O . SER A 1 90 ? 5.981 0.070 -12.922 1.00 91.69 90 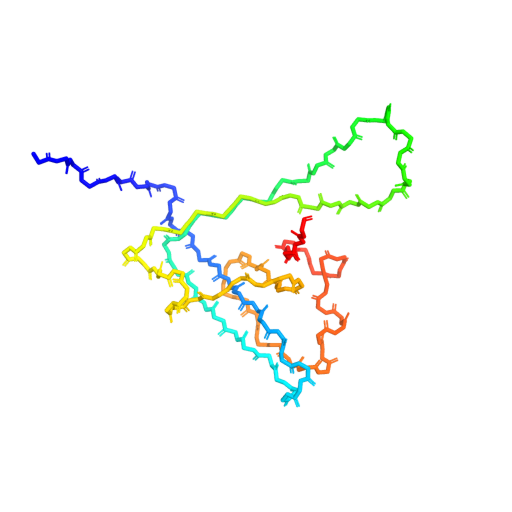SER A O 1
ATOM 673 N N . TYR A 1 91 ? 4.732 -1.235 -14.243 1.00 89.94 91 TYR A N 1
ATOM 674 C CA . TYR A 1 91 ? 5.471 -2.461 -13.916 1.00 89.94 91 TYR A CA 1
ATOM 675 C C . TYR A 1 91 ? 6.977 -2.352 -14.218 1.00 89.94 91 TYR A C 1
ATOM 677 O O . TYR A 1 91 ? 7.810 -2.812 -13.444 1.00 89.94 91 TYR A O 1
ATOM 685 N N . THR A 1 92 ? 7.354 -1.632 -15.278 1.00 91.94 92 THR A N 1
ATOM 686 C CA . THR A 1 92 ? 8.760 -1.345 -15.617 1.00 91.94 92 THR A CA 1
ATOM 687 C C . THR A 1 92 ? 9.478 -0.491 -14.569 1.00 91.94 92 THR A C 1
ATOM 689 O O . THR A 1 92 ? 10.677 -0.646 -14.368 1.00 91.94 92 THR A O 1
ATOM 692 N N . GLN A 1 93 ? 8.749 0.382 -13.871 1.00 91.44 93 GLN A N 1
ATOM 693 C CA . GLN A 1 93 ? 9.273 1.252 -12.814 1.00 91.44 93 GLN A CA 1
ATOM 694 C C . GLN A 1 93 ? 9.297 0.550 -11.452 1.00 91.44 93 GLN A C 1
ATOM 696 O O . GLN A 1 93 ? 9.867 1.072 -10.491 1.00 91.44 93 GLN A O 1
ATOM 701 N N . TRP A 1 94 ? 8.698 -0.641 -11.346 1.00 91.00 94 TRP A N 1
ATOM 702 C CA . TRP A 1 94 ? 8.591 -1.370 -10.090 1.00 91.00 94 TRP A CA 1
ATOM 703 C C . TRP A 1 94 ? 9.963 -1.651 -9.479 1.00 91.00 94 TRP A C 1
ATOM 705 O O . TRP A 1 94 ? 10.149 -1.441 -8.288 1.00 91.00 94 TRP A O 1
ATOM 715 N N . LEU A 1 95 ? 10.968 -2.046 -10.257 1.00 87.75 95 LEU A N 1
ATOM 716 C CA . LEU A 1 95 ? 12.302 -2.325 -9.707 1.00 87.75 95 LEU A CA 1
ATOM 717 C C . LEU A 1 95 ? 12.971 -1.089 -9.081 1.00 87.75 95 LEU A C 1
ATOM 719 O O . LEU A 1 95 ? 13.735 -1.223 -8.126 1.00 87.75 95 LEU A O 1
ATOM 723 N N . ASP A 1 96 ? 12.641 0.110 -9.561 1.00 89.31 96 ASP A N 1
ATOM 724 C CA . ASP A 1 96 ? 13.169 1.368 -9.033 1.00 89.31 96 ASP A CA 1
ATOM 725 C C . ASP A 1 96 ? 12.339 1.943 -7.883 1.00 89.31 96 ASP A C 1
ATOM 727 O O . ASP A 1 96 ? 12.850 2.716 -7.074 1.00 89.31 96 ASP A O 1
ATOM 731 N N . PHE A 1 97 ? 11.079 1.537 -7.750 1.00 89.44 97 PHE A N 1
ATOM 732 C CA . PHE A 1 97 ? 10.175 2.036 -6.718 1.00 89.44 97 PHE A CA 1
ATOM 733 C C . PHE A 1 97 ? 10.408 1.347 -5.357 1.00 89.44 97 PHE A C 1
ATOM 735 O O . PHE A 1 97 ? 9.516 0.758 -4.772 1.00 89.44 97 PHE A O 1
ATOM 742 N N . THR A 1 98 ? 11.633 1.369 -4.834 1.00 86.69 98 THR A N 1
ATOM 743 C CA . THR A 1 98 ? 12.006 0.679 -3.581 1.00 86.69 98 THR A CA 1
ATOM 744 C C . THR A 1 98 ? 12.122 1.639 -2.392 1.00 86.69 98 THR A C 1
ATOM 746 O O . THR A 1 98 ? 12.405 2.820 -2.600 1.00 86.69 98 THR A O 1
ATOM 749 N N . PRO A 1 99 ? 11.998 1.155 -1.136 1.00 82.31 99 PRO A N 1
ATOM 750 C CA . PRO A 1 99 ? 12.226 1.966 0.070 1.00 82.31 99 PRO A CA 1
ATOM 751 C C . PRO A 1 99 ? 13.572 2.705 0.105 1.00 82.31 99 PRO A C 1
ATOM 753 O O . PRO A 1 99 ? 13.694 3.751 0.733 1.00 82.31 99 PRO A O 1
ATOM 756 N N . ALA A 1 100 ? 14.591 2.174 -0.579 1.00 82.62 100 ALA A N 1
ATOM 757 C CA . ALA A 1 100 ? 15.907 2.802 -0.680 1.00 82.62 100 ALA A CA 1
ATOM 758 C C . ALA A 1 100 ? 15.922 4.036 -1.599 1.00 82.62 100 ALA A C 1
ATOM 760 O O . ALA A 1 100 ? 16.750 4.924 -1.418 1.00 82.62 100 ALA A O 1
ATOM 761 N N . LYS A 1 101 ? 15.029 4.083 -2.596 1.00 85.25 101 LYS A N 1
ATOM 762 C CA . LYS A 1 101 ? 14.952 5.153 -3.602 1.00 85.25 101 LYS A CA 1
ATOM 763 C C . LYS A 1 101 ? 13.815 6.136 -3.334 1.00 85.25 101 LYS A C 1
ATOM 765 O O . LYS A 1 101 ? 13.907 7.290 -3.740 1.00 85.25 101 LYS A O 1
ATOM 770 N N . VAL A 1 102 ? 12.759 5.691 -2.655 1.00 85.19 102 VAL A N 1
ATOM 771 C CA . VAL A 1 102 ? 11.554 6.479 -2.389 1.00 85.19 102 VAL A CA 1
ATOM 772 C C . VAL A 1 102 ? 11.403 6.683 -0.879 1.00 85.19 102 VAL A C 1
ATOM 774 O O . VAL A 1 102 ? 11.010 5.754 -0.169 1.00 85.19 102 VAL A O 1
ATOM 777 N N . PRO A 1 103 ? 11.704 7.887 -0.362 1.00 82.12 103 PRO A N 1
ATOM 778 C CA . PRO A 1 103 ? 11.520 8.200 1.049 1.00 82.12 103 PRO A CA 1
ATOM 779 C C . PRO A 1 103 ? 10.068 7.997 1.491 1.00 82.12 103 PRO A C 1
ATOM 781 O O . PRO A 1 103 ? 9.137 8.418 0.809 1.00 82.12 103 PRO A O 1
ATOM 784 N N . GLY A 1 104 ? 9.877 7.360 2.647 1.00 81.25 104 GLY A N 1
ATOM 785 C CA . GLY A 1 104 ? 8.548 7.077 3.201 1.00 81.25 104 GLY A CA 1
ATOM 786 C C . GLY A 1 104 ? 7.836 5.871 2.581 1.00 81.25 104 GLY A C 1
ATOM 787 O O . GLY A 1 104 ? 6.746 5.524 3.033 1.00 81.25 104 GLY A O 1
ATOM 788 N N . LEU A 1 105 ? 8.442 5.210 1.588 1.00 86.94 105 LEU A N 1
ATOM 789 C CA . LEU A 1 105 ? 7.941 3.952 1.052 1.00 86.94 105 LEU A CA 1
ATOM 790 C C . LEU A 1 105 ? 8.362 2.796 1.960 1.00 86.94 105 LEU A C 1
ATOM 792 O O . LEU A 1 105 ? 9.548 2.586 2.211 1.00 86.94 105 LEU A O 1
ATOM 796 N N . ALA A 1 106 ? 7.390 2.027 2.427 1.00 87.44 106 ALA A N 1
ATOM 797 C CA . ALA A 1 106 ? 7.615 0.780 3.135 1.00 87.44 106 ALA A CA 1
ATOM 798 C C . ALA A 1 106 ? 7.376 -0.408 2.199 1.00 87.44 106 ALA A C 1
ATOM 800 O O . ALA A 1 106 ? 6.580 -0.326 1.265 1.00 87.44 106 ALA A O 1
ATOM 801 N N . ALA A 1 107 ? 8.066 -1.516 2.456 1.00 87.44 107 ALA A N 1
ATOM 802 C CA . ALA A 1 107 ? 7.823 -2.787 1.786 1.00 87.44 107 ALA A CA 1
ATOM 803 C C . ALA A 1 107 ? 7.369 -3.813 2.824 1.00 87.44 107 ALA A C 1
ATOM 805 O O . ALA A 1 107 ? 7.983 -3.916 3.889 1.00 87.44 107 ALA A O 1
ATOM 806 N N . VAL A 1 108 ? 6.314 -4.558 2.510 1.00 86.50 108 VAL A N 1
ATOM 807 C CA . VAL A 1 108 ? 5.811 -5.644 3.348 1.00 86.50 108 VAL A CA 1
ATOM 808 C C . VAL A 1 108 ? 6.794 -6.807 3.281 1.00 86.50 108 VAL A C 1
ATOM 810 O O . VAL A 1 108 ? 7.165 -7.272 2.202 1.00 86.50 108 VAL A O 1
ATOM 813 N N . GLN A 1 109 ? 7.252 -7.247 4.446 1.00 81.25 109 GLN A N 1
ATOM 814 C CA . GLN A 1 109 ? 8.174 -8.368 4.620 1.00 81.25 109 GLN A CA 1
ATOM 815 C C . GLN A 1 109 ? 7.617 -9.292 5.708 1.00 81.25 109 GLN A C 1
ATOM 817 O O . GLN A 1 109 ? 6.841 -8.835 6.550 1.00 81.25 109 GLN A O 1
ATOM 822 N N . TYR A 1 110 ? 7.994 -10.572 5.655 1.00 65.50 110 TYR A N 1
ATOM 823 C CA . TYR A 1 110 ? 7.699 -11.555 6.703 1.00 65.50 110 TYR A CA 1
ATOM 824 C C . TYR A 1 110 ? 8.447 -11.261 8.008 1.00 65.50 110 TYR A C 1
ATOM 826 O O . TYR A 1 110 ? 9.591 -10.753 7.933 1.00 65.50 110 TYR A O 1
#